Protein AF-A0A813BUL6-F1 (afdb_monomer_lite)

Sequence (142 aa):
RSVLRPHGNQSLEFVQQGNLLSSRVALLVTLAQYLGLRWVIEQPDGSFLPDMPRFQDLWRKFEVWNGSFWMGHFNGPTPKRHRLWSNDKCLIEAVQERAGAMSRERMSQFKERLAVHYVDKNGVKRHTGKPQGLKNSQPLAP

pLDDT: mean 91.79, std 9.03, range [46.28, 98.56]

Secondary structure (DSSP, 8-state):
-BTTBTT--TTSHHHHHHHHHHHHHHHHHHHHHHTT---EEEEETT--GGGSHHHHHHHHHS--EEEEEEGGGGT-SS--EEEEEES-HHHHHHHHHHHS---HHHHHT-----EEEEE-TTS-EEEEE-HHHHHHTSPPP-

Organism: NCBI:txid1628268

Foldseek 3Di:
DDLVCLLPPPVDPVSVVVLVVLLVVLVVQVVCVVVVHKDKDKDFPPDSSCSRVSNVVVVVVAPKDKAKFFCVLVVDLARTIMMMIINDPVVRVVRCVSGRDDDPVRRVVRPDDQKDWDQDPVRDIDIDGPVVSVVVSCDPDD

Structure (mmCIF, N/CA/C/O backbone):
data_AF-A0A813BUL6-F1
#
_entry.id   AF-A0A813BUL6-F1
#
loop_
_atom_site.group_PDB
_atom_site.id
_atom_site.type_symbol
_atom_site.label_atom_id
_atom_site.label_alt_id
_atom_site.label_comp_id
_atom_site.label_asym_id
_atom_site.label_entity_id
_atom_site.label_seq_id
_atom_site.pdbx_PDB_ins_code
_atom_site.Cartn_x
_atom_site.Cartn_y
_atom_site.Cartn_z
_atom_site.occupancy
_atom_site.B_iso_or_equiv
_atom_site.auth_seq_id
_atom_site.auth_comp_id
_atom_site.auth_asym_id
_atom_site.auth_atom_id
_atom_site.pdbx_PDB_model_num
ATOM 1 N N . ARG A 1 1 ? -3.192 -8.231 -13.697 1.00 88.56 1 ARG A N 1
ATOM 2 C CA . ARG A 1 1 ? -4.515 -7.976 -13.075 1.00 88.56 1 ARG A CA 1
ATOM 3 C C . ARG A 1 1 ? -5.148 -6.795 -13.801 1.00 88.56 1 ARG A C 1
ATOM 5 O O . ARG A 1 1 ? -4.411 -6.067 -14.457 1.00 88.56 1 ARG A O 1
ATOM 12 N N . SER A 1 2 ? -6.467 -6.641 -13.745 1.00 88.38 2 SER A N 1
ATOM 13 C CA . SER A 1 2 ? -7.177 -5.465 -14.269 1.00 88.38 2 SER A CA 1
ATOM 14 C C . SER A 1 2 ? -8.389 -5.168 -13.391 1.00 88.38 2 SER A C 1
ATOM 16 O O . SER A 1 2 ? -8.787 -6.027 -12.610 1.00 88.38 2 SER A O 1
ATOM 18 N N . VAL A 1 3 ? -8.993 -3.989 -13.545 1.00 85.12 3 VAL A N 1
ATOM 19 C CA . VAL A 1 3 ? -10.214 -3.610 -12.811 1.00 85.12 3 VAL A CA 1
ATOM 20 C C . VAL A 1 3 ? -11.335 -4.639 -13.022 1.00 85.12 3 VAL A C 1
ATOM 22 O O . VAL A 1 3 ? -11.984 -5.055 -12.073 1.00 85.12 3 VAL A O 1
ATOM 25 N N . LEU A 1 4 ? -11.503 -5.135 -14.254 1.00 90.75 4 LEU A N 1
ATOM 26 C CA . LEU A 1 4 ? -12.509 -6.156 -14.589 1.00 90.75 4 LEU A CA 1
ATOM 27 C C . LEU A 1 4 ? -12.123 -7.576 -14.139 1.00 90.75 4 LEU A C 1
ATOM 29 O O . LEU A 1 4 ? -12.966 -8.467 -14.093 1.00 90.75 4 LEU A O 1
ATOM 33 N N . ARG A 1 5 ? -10.836 -7.822 -13.867 1.00 92.19 5 ARG A N 1
ATOM 34 C CA . ARG A 1 5 ? -10.298 -9.124 -13.441 1.00 92.19 5 ARG A CA 1
ATOM 35 C C . ARG A 1 5 ? -9.309 -8.913 -12.290 1.00 92.19 5 ARG A C 1
ATOM 37 O O . ARG A 1 5 ? -8.093 -9.086 -12.487 1.00 92.19 5 ARG A O 1
ATOM 44 N N . PRO A 1 6 ? -9.798 -8.539 -11.092 1.00 92.75 6 PRO A N 1
ATOM 45 C CA . PRO A 1 6 ? -8.938 -8.167 -9.969 1.00 92.75 6 PRO A CA 1
ATOM 46 C C . PRO A 1 6 ? -8.082 -9.347 -9.493 1.00 92.75 6 PRO A C 1
ATOM 48 O O . PRO A 1 6 ? -6.901 -9.185 -9.191 1.00 92.75 6 PRO A O 1
ATOM 51 N N . HIS A 1 7 ? -8.611 -10.571 -9.571 1.00 94.62 7 HIS A N 1
ATOM 52 C CA . HIS A 1 7 ? -7.872 -11.794 -9.246 1.00 94.62 7 HIS A CA 1
ATOM 53 C C . HIS A 1 7 ? -6.772 -12.159 -10.255 1.00 94.62 7 HIS A C 1
ATOM 55 O O . HIS A 1 7 ? -5.927 -12.996 -9.943 1.00 94.62 7 HIS A O 1
ATOM 61 N N . GLY A 1 8 ? -6.720 -11.517 -11.429 1.00 94.25 8 GLY A N 1
ATOM 62 C CA . GLY A 1 8 ? -5.740 -11.818 -12.473 1.00 94.25 8 GLY A CA 1
ATOM 63 C C . GLY A 1 8 ? -5.929 -13.200 -13.103 1.00 94.25 8 GLY A C 1
ATOM 64 O O . GLY A 1 8 ? -7.008 -13.780 -13.038 1.00 94.25 8 GLY A O 1
ATOM 65 N N . ASN A 1 9 ? -4.879 -13.713 -13.750 1.00 95.75 9 ASN A N 1
ATOM 66 C CA . ASN A 1 9 ? -4.897 -15.066 -14.296 1.00 95.75 9 ASN A CA 1
ATOM 67 C C . ASN A 1 9 ? -4.605 -16.081 -13.182 1.00 95.75 9 ASN A C 1
ATOM 69 O O . ASN A 1 9 ? -3.448 -16.276 -12.812 1.00 95.75 9 ASN A O 1
ATOM 73 N N . GLN A 1 10 ? -5.650 -16.722 -12.662 1.00 96.56 10 GLN A N 1
ATOM 74 C CA . GLN A 1 10 ? -5.524 -17.712 -11.593 1.00 96.56 10 GLN A CA 1
ATOM 75 C C . GLN A 1 10 ? -4.927 -19.044 -12.057 1.00 96.56 10 GLN A C 1
ATOM 77 O O . GLN A 1 10 ? -4.648 -19.874 -11.206 1.00 96.56 10 GLN A O 1
ATOM 82 N N . SER A 1 11 ? -4.666 -19.261 -13.351 1.00 97.19 11 SER A N 1
ATOM 83 C CA . SER A 1 11 ? -3.913 -20.445 -13.795 1.00 97.19 11 SER A CA 1
ATOM 84 C C . SER A 1 11 ? -2.440 -20.410 -13.363 1.00 97.19 11 SER A C 1
ATOM 86 O O . SER A 1 11 ? -1.736 -21.404 -13.494 1.00 97.19 11 SER A O 1
ATOM 88 N N . LEU A 1 12 ? -1.953 -19.256 -12.895 1.00 95.25 12 LEU A N 1
ATOM 89 C CA . LEU A 1 12 ? -0.578 -19.049 -12.457 1.00 95.25 12 LEU A CA 1
ATOM 90 C C . LEU A 1 12 ? -0.505 -19.159 -10.931 1.00 95.25 12 LEU A C 1
ATOM 92 O O . LEU A 1 12 ? -1.135 -18.374 -10.220 1.00 95.25 12 LEU A O 1
ATOM 96 N N . GLU A 1 13 ? 0.296 -20.091 -10.419 1.00 96.00 13 GLU A N 1
ATOM 97 C CA . GLU A 1 13 ? 0.390 -20.383 -8.981 1.00 96.00 13 GLU A CA 1
ATOM 98 C C . GLU A 1 13 ? 0.738 -19.143 -8.141 1.00 96.00 13 GLU A C 1
ATOM 100 O O . GLU A 1 13 ? 0.073 -18.845 -7.150 1.00 96.00 13 GLU A O 1
ATOM 105 N N . PHE A 1 14 ? 1.708 -18.337 -8.579 1.00 92.81 14 PHE A N 1
ATOM 106 C CA . PHE A 1 14 ? 2.091 -17.111 -7.870 1.00 92.81 14 PHE A CA 1
ATOM 107 C C . PHE A 1 14 ? 0.944 -16.087 -7.771 1.00 92.81 14 PHE A C 1
ATOM 109 O O . PHE A 1 14 ? 0.884 -15.301 -6.822 1.00 92.81 14 PHE A O 1
ATOM 116 N N . VAL A 1 15 ? 0.003 -16.094 -8.724 1.00 94.25 15 VAL A N 1
ATOM 117 C CA . VAL A 1 15 ? -1.200 -15.250 -8.664 1.00 94.25 15 VAL A CA 1
ATOM 118 C C . VAL A 1 15 ? -2.162 -15.784 -7.607 1.00 94.25 15 VAL A C 1
ATOM 120 O O . VAL A 1 15 ? -2.705 -14.993 -6.834 1.00 94.25 15 VAL A O 1
ATOM 123 N N . GLN A 1 16 ? -2.342 -17.107 -7.533 1.00 96.12 16 GLN A N 1
ATOM 124 C CA . GLN A 1 16 ? -3.162 -17.745 -6.500 1.00 96.12 16 GLN A CA 1
ATOM 125 C C . GLN A 1 16 ? -2.611 -17.451 -5.099 1.00 96.12 16 GLN A C 1
ATOM 127 O O . GLN A 1 16 ? -3.360 -16.979 -4.242 1.00 96.12 16 GLN A O 1
ATOM 132 N N . GLN A 1 17 ? -1.300 -17.618 -4.896 1.00 96.44 17 GLN A N 1
ATOM 133 C CA . GLN A 1 17 ? -0.629 -17.314 -3.627 1.00 96.44 17 GLN A CA 1
ATOM 134 C C . GLN A 1 17 ? -0.790 -15.841 -3.237 1.00 96.44 17 GLN A C 1
ATOM 136 O O . GLN A 1 17 ? -1.160 -15.528 -2.106 1.00 96.44 17 GLN A O 1
ATOM 141 N N . GLY A 1 18 ? -0.613 -14.917 -4.188 1.00 94.00 18 GLY A N 1
ATOM 142 C CA . GLY A 1 18 ? -0.842 -13.493 -3.943 1.00 94.00 18 GLY A CA 1
ATOM 143 C C . GLY A 1 18 ? -2.293 -13.166 -3.565 1.00 94.00 18 GLY A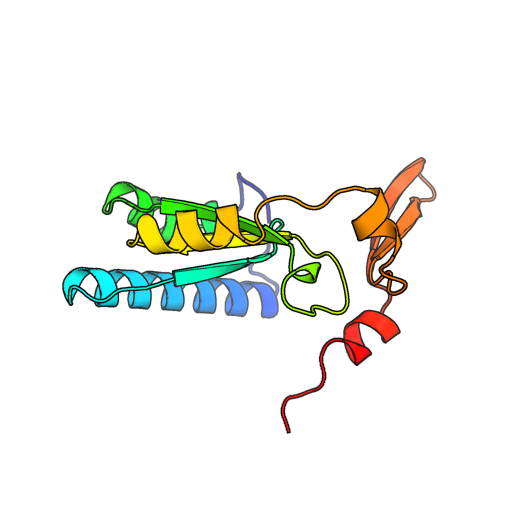 C 1
ATOM 144 O O . GLY A 1 18 ? -2.532 -12.318 -2.705 1.00 94.00 18 GLY A O 1
ATOM 145 N N . ASN A 1 19 ? -3.274 -13.839 -4.173 1.00 96.00 19 ASN A N 1
ATOM 146 C CA . ASN A 1 19 ? -4.692 -13.658 -3.842 1.00 96.00 19 ASN A CA 1
ATOM 147 C C . ASN A 1 19 ? -5.031 -14.225 -2.450 1.00 96.00 19 ASN A C 1
ATOM 149 O O . ASN A 1 19 ? -5.799 -13.610 -1.703 1.00 96.00 19 ASN A O 1
ATOM 153 N N . LEU A 1 20 ? -4.439 -15.366 -2.085 1.00 96.94 20 LEU A N 1
ATOM 154 C CA . LEU A 1 20 ? -4.579 -15.962 -0.758 1.00 96.94 20 LEU A CA 1
ATOM 155 C C . LEU A 1 20 ? -3.973 -15.056 0.320 1.00 96.94 20 LEU A C 1
ATOM 157 O O . LEU A 1 20 ? -4.634 -14.770 1.318 1.00 96.94 20 LEU A O 1
ATOM 161 N N . LEU A 1 21 ? -2.758 -14.544 0.096 1.00 96.56 21 LEU A N 1
ATOM 162 C CA . LEU A 1 21 ? -2.109 -13.593 0.999 1.00 96.56 21 LEU A CA 1
ATOM 163 C C . LEU A 1 21 ? -2.961 -12.332 1.185 1.00 96.56 21 LEU A C 1
ATOM 165 O O . LEU A 1 21 ? -3.229 -11.939 2.316 1.00 96.56 21 LEU A O 1
ATOM 169 N N . SER A 1 22 ? -3.463 -11.748 0.093 1.00 96.06 22 SER A N 1
ATOM 170 C CA . SER A 1 22 ? -4.375 -10.598 0.153 1.00 96.06 22 SER A CA 1
ATOM 171 C C . SER A 1 22 ? -5.628 -10.892 0.985 1.00 96.06 22 SER A C 1
ATOM 173 O O . SER A 1 22 ? -6.062 -10.032 1.747 1.00 96.06 22 SER A O 1
ATOM 175 N N . SER A 1 23 ? -6.197 -12.095 0.872 1.00 97.00 23 SER A N 1
ATOM 176 C CA . SER A 1 23 ? -7.378 -12.488 1.652 1.00 97.00 23 SER A CA 1
ATOM 177 C C . SER A 1 23 ? -7.060 -12.634 3.143 1.00 97.00 23 SER A C 1
ATOM 179 O O . SER A 1 23 ? -7.845 -12.194 3.981 1.00 97.00 23 SER A O 1
ATOM 181 N N . ARG A 1 24 ? -5.890 -13.192 3.484 1.00 98.19 24 ARG A N 1
ATOM 182 C CA . ARG A 1 24 ? -5.410 -13.288 4.874 1.00 98.19 24 ARG A CA 1
ATOM 183 C C . ARG A 1 24 ? -5.196 -11.909 5.492 1.00 98.19 24 ARG A C 1
ATOM 185 O O . ARG A 1 24 ? -5.630 -11.687 6.615 1.00 98.19 24 ARG A O 1
ATOM 192 N N . VAL A 1 25 ? -4.595 -10.975 4.753 1.00 97.81 25 VAL A N 1
ATOM 193 C CA . VAL A 1 25 ? -4.411 -9.594 5.228 1.00 97.81 25 VAL A CA 1
ATOM 194 C C . VAL A 1 25 ? -5.763 -8.922 5.483 1.00 97.81 25 VAL A C 1
ATOM 196 O O . VAL A 1 25 ? -5.945 -8.341 6.546 1.00 97.81 25 VAL A O 1
ATOM 199 N N . ALA A 1 26 ? -6.740 -9.052 4.578 1.00 97.75 26 ALA A N 1
ATOM 200 C CA . ALA A 1 26 ? -8.081 -8.499 4.797 1.00 97.75 26 ALA A CA 1
ATOM 201 C C . ALA A 1 26 ? -8.759 -9.072 6.059 1.00 97.75 26 ALA A C 1
ATOM 203 O O . ALA A 1 26 ? -9.394 -8.332 6.814 1.00 97.75 26 ALA A O 1
ATOM 204 N N . LEU A 1 27 ? -8.587 -10.373 6.323 1.00 98.12 27 LEU A N 1
ATOM 205 C CA . LEU A 1 27 ? -9.097 -11.013 7.537 1.00 98.12 27 LEU A CA 1
ATOM 206 C C . LEU A 1 27 ? -8.398 -10.489 8.801 1.00 98.12 27 LEU A C 1
ATOM 208 O O . LEU A 1 27 ? -9.077 -10.163 9.769 1.00 98.12 27 LEU A O 1
ATOM 212 N N . LEU A 1 28 ? -7.067 -10.362 8.783 1.00 98.44 28 LEU A N 1
ATOM 213 C CA . LEU A 1 28 ? -6.295 -9.821 9.908 1.00 98.44 28 LEU A CA 1
ATOM 214 C C . LEU A 1 28 ? -6.682 -8.377 10.229 1.00 98.44 28 LEU A C 1
ATOM 216 O O . LEU A 1 28 ? -6.837 -8.034 11.393 1.00 98.44 28 LEU A O 1
ATOM 220 N N . VAL A 1 29 ? -6.886 -7.549 9.205 1.00 98.38 29 VAL A N 1
ATOM 221 C CA . VAL A 1 29 ? -7.323 -6.156 9.369 1.00 98.38 29 VAL A CA 1
ATOM 222 C C . VAL A 1 29 ? -8.728 -6.101 9.959 1.00 98.38 29 VAL A C 1
ATOM 224 O O . VAL A 1 29 ? -8.980 -5.333 10.880 1.00 98.38 29 VAL A O 1
ATOM 227 N N . THR A 1 30 ? -9.628 -6.962 9.481 1.00 98.12 30 THR A N 1
ATOM 228 C CA . THR A 1 30 ? -10.983 -7.083 10.035 1.00 98.12 30 THR A CA 1
ATOM 229 C C . THR A 1 30 ? -10.938 -7.480 11.512 1.00 98.12 30 THR A C 1
ATOM 231 O O . THR A 1 30 ? -11.606 -6.862 12.335 1.00 98.12 30 THR A O 1
ATOM 234 N N . LEU A 1 31 ? -10.116 -8.471 11.868 1.00 98.50 31 LEU A N 1
ATOM 235 C CA . LEU A 1 31 ? -9.930 -8.895 13.254 1.00 98.50 31 LEU A CA 1
ATOM 236 C C . LEU A 1 31 ? -9.341 -7.770 14.116 1.00 98.50 31 LEU A C 1
ATOM 238 O O . LEU A 1 31 ? -9.880 -7.478 15.178 1.00 98.50 31 LEU A O 1
ATOM 242 N N . ALA A 1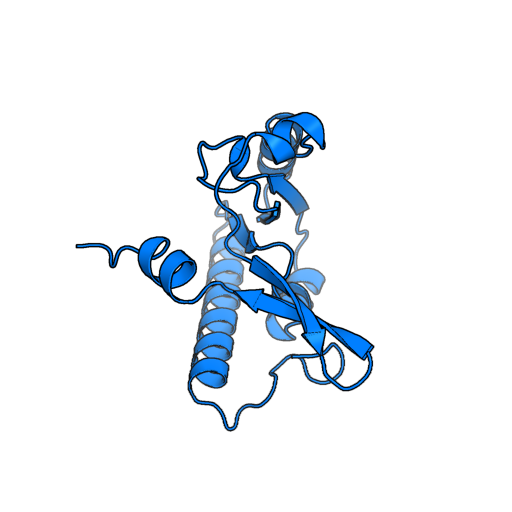 32 ? -8.281 -7.106 13.647 1.00 98.50 32 ALA A N 1
ATOM 243 C CA . ALA A 1 32 ? -7.665 -5.975 14.337 1.00 98.50 32 ALA A CA 1
ATOM 244 C C . ALA A 1 32 ? -8.681 -4.854 14.596 1.00 98.50 32 ALA A C 1
ATOM 246 O O . ALA A 1 32 ? -8.729 -4.316 15.698 1.00 98.50 32 ALA A O 1
ATOM 247 N N . GLN A 1 33 ? -9.539 -4.563 13.616 1.00 97.94 33 GLN A N 1
ATOM 248 C CA . GLN A 1 33 ? -10.601 -3.574 13.749 1.00 97.94 33 GLN A CA 1
ATOM 249 C C . GLN A 1 33 ? -11.611 -3.950 14.842 1.00 97.94 33 GLN A C 1
ATOM 251 O O . GLN A 1 33 ? -11.934 -3.111 15.680 1.00 97.94 33 GLN A O 1
ATOM 256 N N . TYR A 1 34 ? -12.081 -5.201 14.877 1.00 98.19 34 TYR A N 1
ATOM 257 C CA . TYR A 1 34 ? -13.013 -5.665 15.916 1.00 98.19 34 TYR A CA 1
ATOM 258 C C . TYR A 1 34 ? -12.387 -5.723 17.312 1.00 98.19 34 TYR A C 1
ATOM 260 O O . TYR A 1 34 ? -13.095 -5.572 18.303 1.00 98.19 34 TYR A O 1
ATOM 268 N N . LEU A 1 35 ? -11.071 -5.910 17.394 1.00 98.44 35 LEU A N 1
ATOM 269 C CA . LEU A 1 35 ? -10.320 -5.881 18.649 1.00 98.44 35 LEU A CA 1
ATOM 270 C C . LEU A 1 35 ? -9.908 -4.460 19.077 1.00 98.44 35 LEU A C 1
ATOM 272 O O . LEU A 1 35 ? -9.215 -4.314 20.080 1.00 98.44 35 LEU A O 1
ATOM 276 N N . GLY A 1 36 ? -10.291 -3.417 18.331 1.00 97.81 36 GLY A N 1
ATOM 277 C CA . GLY A 1 36 ? -9.913 -2.033 18.636 1.00 97.81 36 GLY A CA 1
ATOM 278 C C . GLY A 1 36 ? -8.411 -1.756 18.498 1.00 97.81 36 GLY A C 1
ATOM 279 O O . GLY A 1 36 ? -7.889 -0.834 19.120 1.00 97.81 36 GLY A O 1
ATOM 280 N N . LEU A 1 37 ? -7.696 -2.559 17.707 1.00 98.56 37 LEU A N 1
ATOM 281 C CA . LEU A 1 37 ? -6.263 -2.401 17.481 1.00 98.56 37 LEU A CA 1
ATOM 282 C C . LEU A 1 37 ? -5.987 -1.375 16.380 1.00 98.56 37 LEU A C 1
ATOM 284 O O . LEU A 1 37 ? -6.696 -1.290 15.374 1.00 98.56 37 LEU A O 1
ATOM 288 N N . ARG A 1 38 ? -4.880 -0.647 16.534 1.00 98.38 38 ARG A N 1
ATOM 289 C CA . ARG A 1 38 ? -4.291 0.157 15.461 1.00 98.38 38 ARG A CA 1
ATOM 290 C C . ARG A 1 38 ? -3.636 -0.769 14.437 1.00 98.38 38 ARG A C 1
ATOM 292 O O . ARG A 1 38 ? -2.824 -1.616 14.805 1.00 98.38 38 ARG A O 1
ATOM 299 N N . TRP A 1 39 ? -3.931 -0.572 13.157 1.00 98.19 39 TRP A N 1
ATOM 300 C CA . TRP A 1 39 ? -3.304 -1.324 12.068 1.00 98.19 39 TRP A CA 1
ATOM 301 C C . TRP A 1 39 ? -2.863 -0.399 10.938 1.00 98.19 39 TRP A C 1
ATOM 303 O O . TRP A 1 39 ? -3.424 0.673 10.734 1.00 98.19 39 TRP A O 1
ATOM 313 N N . VAL A 1 40 ? -1.857 -0.826 10.179 1.00 98.25 40 VAL A N 1
ATOM 314 C CA . VAL A 1 40 ? -1.426 -0.154 8.952 1.00 98.25 40 VAL A CA 1
ATOM 315 C C . VAL A 1 40 ? -1.092 -1.202 7.899 1.00 98.25 40 VAL A C 1
ATOM 317 O O . VAL A 1 40 ? -0.430 -2.198 8.184 1.00 98.25 40 VAL A O 1
ATOM 320 N N . ILE A 1 41 ? -1.568 -0.985 6.678 1.00 98.00 41 ILE A N 1
ATOM 321 C CA . ILE A 1 41 ? -1.198 -1.770 5.505 1.00 98.00 41 ILE A CA 1
ATOM 322 C C . ILE A 1 41 ? -0.352 -0.880 4.613 1.00 98.00 41 ILE A C 1
ATOM 324 O O . ILE A 1 41 ? -0.786 0.204 4.236 1.00 98.00 41 ILE A O 1
ATOM 328 N N . GLU A 1 42 ? 0.824 -1.365 4.238 1.00 96.88 42 GLU A N 1
ATOM 329 C CA . GLU A 1 42 ? 1.727 -0.703 3.306 1.00 96.88 42 GLU A CA 1
ATOM 330 C C . GLU A 1 42 ? 1.836 -1.527 2.022 1.00 96.88 42 GLU A C 1
ATOM 332 O O . GLU A 1 42 ? 1.965 -2.754 2.065 1.00 96.88 42 GLU A O 1
ATOM 337 N N . GLN A 1 43 ? 1.729 -0.862 0.871 1.00 95.31 43 GLN A N 1
ATOM 338 C CA . GLN A 1 43 ? 2.042 -1.452 -0.427 1.00 95.31 43 GLN A CA 1
ATOM 339 C C . GLN A 1 43 ? 2.736 -0.445 -1.349 1.00 95.31 43 GLN A C 1
ATOM 341 O O . GLN A 1 43 ? 2.457 0.749 -1.281 1.00 95.31 43 GLN A O 1
ATOM 346 N N . PRO A 1 44 ? 3.518 -0.905 -2.338 1.00 93.25 44 PRO A N 1
ATOM 347 C CA . PRO A 1 44 ? 3.887 -0.088 -3.493 1.00 93.25 44 PRO A CA 1
ATOM 348 C C . PRO A 1 44 ? 2.673 0.560 -4.185 1.00 93.25 44 PRO A C 1
ATOM 350 O O . PRO A 1 44 ? 1.637 -0.086 -4.330 1.00 93.25 44 PRO A O 1
ATOM 353 N N . ASP A 1 45 ? 2.823 1.783 -4.709 1.00 90.62 45 ASP A N 1
ATOM 354 C CA . ASP A 1 45 ? 1.733 2.558 -5.348 1.00 90.62 45 ASP A CA 1
ATOM 355 C C . ASP A 1 45 ? 1.060 1.821 -6.524 1.00 90.62 45 ASP A C 1
ATOM 357 O O . ASP A 1 45 ? -0.140 1.945 -6.743 1.00 90.62 45 ASP A O 1
ATOM 361 N N . GLY A 1 46 ? 1.814 0.977 -7.237 1.00 86.94 46 GLY A N 1
ATOM 362 C CA . GLY A 1 46 ? 1.307 0.142 -8.334 1.00 86.94 46 GLY A CA 1
ATOM 363 C C . GLY A 1 46 ? 0.601 -1.153 -7.908 1.00 86.94 46 GLY A C 1
ATOM 364 O O . GLY A 1 46 ? 0.338 -2.006 -8.758 1.00 86.94 46 GLY A O 1
ATOM 365 N N . SER A 1 47 ? 0.357 -1.364 -6.613 1.00 89.31 47 SER A N 1
ATOM 366 C CA . SER A 1 47 ? -0.342 -2.554 -6.124 1.00 89.31 47 SER A CA 1
ATOM 367 C C . SER A 1 47 ? -1.831 -2.520 -6.478 1.00 89.31 47 SER A C 1
ATOM 369 O O . SER A 1 47 ? -2.492 -1.494 -6.361 1.00 89.31 47 SER A O 1
ATOM 371 N N . PHE A 1 48 ? -2.375 -3.684 -6.840 1.00 91.12 48 PHE A N 1
ATOM 372 C CA . PHE A 1 48 ? -3.808 -3.897 -7.098 1.00 91.12 48 PHE A CA 1
ATOM 373 C C . PHE A 1 48 ? -4.624 -4.129 -5.817 1.00 91.12 48 PHE A C 1
ATOM 375 O O . PHE A 1 48 ? -5.796 -4.483 -5.897 1.00 91.12 48 PHE A O 1
ATOM 382 N N . LEU A 1 49 ? -4.008 -3.981 -4.637 1.00 92.12 49 LEU A N 1
ATOM 383 C CA . LEU A 1 49 ? -4.641 -4.240 -3.342 1.00 92.12 49 LEU A CA 1
ATOM 384 C C . LEU A 1 49 ? -6.021 -3.570 -3.189 1.00 92.12 49 LEU A C 1
ATOM 386 O O . LEU A 1 49 ? -6.952 -4.275 -2.799 1.00 92.12 49 LEU A O 1
ATOM 390 N N . PRO A 1 50 ? -6.198 -2.274 -3.530 1.00 92.75 50 PRO A N 1
ATOM 391 C CA . PRO A 1 50 ? -7.484 -1.602 -3.356 1.00 92.75 50 PRO A CA 1
ATOM 392 C C . PRO A 1 50 ? -8.586 -2.205 -4.221 1.00 92.75 50 PRO A C 1
ATOM 394 O O . PRO A 1 50 ? -9.732 -2.227 -3.802 1.00 92.75 50 PRO A O 1
ATOM 397 N N . ASP A 1 51 ? -8.254 -2.726 -5.400 1.00 94.12 51 ASP A N 1
ATOM 398 C CA . ASP A 1 51 ? -9.230 -3.258 -6.356 1.00 94.12 51 ASP A CA 1
ATOM 399 C C . ASP A 1 51 ? -9.657 -4.699 -6.034 1.00 94.12 51 ASP A C 1
ATOM 401 O O . ASP A 1 51 ? -10.523 -5.271 -6.698 1.00 94.12 51 ASP A O 1
ATOM 405 N N . MET A 1 52 ? -9.049 -5.327 -5.025 1.00 95.12 52 MET A N 1
ATOM 406 C CA . MET A 1 52 ? -9.402 -6.684 -4.619 1.00 95.12 52 MET A CA 1
ATOM 407 C C . MET A 1 52 ? -10.778 -6.696 -3.930 1.00 95.12 52 MET A C 1
ATOM 409 O O . MET A 1 52 ? -10.994 -5.917 -3.000 1.00 95.12 52 MET A O 1
ATOM 413 N N . PRO A 1 53 ? -11.690 -7.630 -4.273 1.00 95.69 53 PRO A N 1
ATOM 414 C CA . PRO A 1 53 ? -13.050 -7.638 -3.723 1.00 95.69 53 PRO A CA 1
ATOM 415 C C . PRO A 1 53 ? -13.122 -7.659 -2.190 1.00 95.69 53 PRO A C 1
ATOM 417 O O . PRO A 1 53 ? -13.895 -6.918 -1.599 1.00 95.69 53 PRO A O 1
ATOM 420 N N . ARG A 1 54 ? -12.261 -8.445 -1.528 1.00 96.38 54 ARG A N 1
ATOM 421 C CA . ARG A 1 54 ? -12.214 -8.536 -0.053 1.00 96.38 54 ARG A CA 1
ATOM 422 C C . ARG A 1 54 ? -11.858 -7.219 0.618 1.00 96.38 54 ARG A C 1
ATOM 424 O O . ARG A 1 54 ? -12.277 -6.948 1.736 1.00 96.38 54 ARG A O 1
ATOM 431 N N . PHE A 1 55 ? -11.058 -6.431 -0.072 1.00 96.56 55 PHE A N 1
ATOM 432 C CA . PHE A 1 55 ? -10.641 -5.131 0.379 1.00 96.56 55 PHE A CA 1
ATOM 433 C C . PHE A 1 55 ? -11.747 -4.107 0.083 1.00 96.56 55 PHE A C 1
ATOM 435 O O . PHE A 1 55 ? -12.238 -3.480 1.005 1.00 96.56 55 PHE A O 1
ATOM 442 N N . GLN A 1 56 ? -12.337 -4.087 -1.109 1.00 95.81 56 GLN A N 1
ATOM 443 C CA . GLN A 1 56 ? -13.562 -3.305 -1.357 1.00 95.81 56 GLN A CA 1
ATOM 444 C C . GLN A 1 56 ? -14.673 -3.552 -0.310 1.00 95.81 56 GLN A C 1
ATOM 446 O O . GLN A 1 56 ? -15.285 -2.601 0.177 1.00 95.81 56 GLN A O 1
ATOM 451 N N . ASP A 1 57 ? -14.885 -4.805 0.107 1.00 96.31 57 ASP A N 1
ATOM 452 C CA . ASP A 1 57 ? -15.824 -5.149 1.183 1.00 96.31 57 ASP A CA 1
ATOM 453 C C . ASP A 1 57 ? 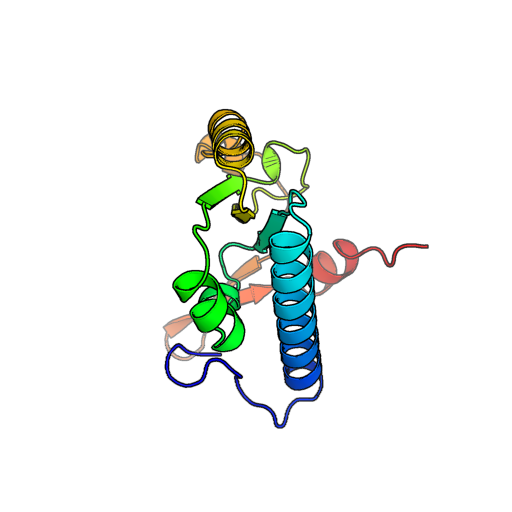-15.434 -4.528 2.535 1.00 96.31 57 ASP A C 1
ATOM 455 O O . ASP A 1 57 ? -16.299 -4.081 3.285 1.00 96.31 57 ASP A O 1
ATOM 459 N N . LEU A 1 58 ? -14.140 -4.495 2.856 1.00 96.25 58 LEU A N 1
ATOM 460 C CA . LEU A 1 58 ? -13.620 -3.911 4.091 1.00 96.25 58 LEU A CA 1
ATOM 461 C C . LEU A 1 58 ? -13.772 -2.382 4.088 1.00 96.25 58 LEU A C 1
ATOM 463 O O . LEU A 1 58 ? -14.183 -1.820 5.099 1.00 96.25 58 LEU A O 1
ATOM 467 N N . TRP A 1 59 ? -13.543 -1.714 2.951 1.00 95.62 59 TRP A N 1
ATOM 468 C CA . TRP A 1 59 ? -13.613 -0.250 2.848 1.00 95.62 59 TRP A CA 1
ATOM 469 C C . TRP A 1 59 ? -15.061 0.233 2.970 1.00 95.62 59 TRP A C 1
ATOM 471 O O . TRP A 1 59 ? -15.309 1.350 3.405 1.00 95.62 59 TRP A O 1
ATOM 481 N N . ARG A 1 60 ? -16.030 -0.610 2.591 1.00 97.12 60 ARG A N 1
ATOM 482 C CA . ARG A 1 60 ? -17.461 -0.341 2.794 1.00 97.12 60 ARG A CA 1
ATOM 483 C C . ARG A 1 60 ? -17.896 -0.486 4.250 1.00 97.12 60 ARG A C 1
ATOM 485 O O . ARG A 1 60 ? -18.919 0.075 4.623 1.00 97.12 60 ARG A O 1
ATOM 492 N N . LYS A 1 61 ? -17.178 -1.285 5.043 1.00 97.38 61 LYS A N 1
ATOM 493 C CA . LYS A 1 61 ? -17.546 -1.615 6.428 1.00 97.38 61 LYS A CA 1
ATOM 494 C C . LYS A 1 61 ? -16.914 -0.688 7.455 1.00 97.38 61 LYS A C 1
ATOM 496 O O . LYS A 1 61 ? -17.509 -0.472 8.505 1.00 97.38 61 LYS A O 1
ATOM 501 N N . PHE A 1 62 ? -15.715 -0.189 7.179 1.00 97.38 62 PHE A N 1
ATOM 502 C CA . PHE A 1 62 ? -14.931 0.573 8.140 1.00 97.38 62 PHE A CA 1
ATOM 503 C C . PHE A 1 62 ? -14.436 1.876 7.530 1.00 97.38 62 PHE A C 1
ATOM 505 O O . PHE A 1 62 ? -14.109 1.933 6.345 1.00 97.38 62 PHE A O 1
ATOM 512 N N . GLU A 1 63 ? -14.329 2.906 8.363 1.00 97.62 63 GLU A N 1
ATOM 513 C CA . GLU A 1 63 ? -13.605 4.114 7.994 1.00 97.62 63 GLU A CA 1
ATOM 514 C C . GLU A 1 63 ? -12.107 3.795 7.908 1.00 97.62 63 GLU A C 1
ATOM 516 O O . GLU A 1 63 ? -11.499 3.301 8.860 1.00 97.62 63 GLU A O 1
ATOM 521 N N . VAL A 1 64 ? -11.523 4.039 6.735 1.00 97.94 64 VAL A N 1
ATOM 522 C CA . VAL A 1 64 ? -10.116 3.757 6.446 1.00 97.94 64 VAL A CA 1
ATOM 523 C C . VAL A 1 64 ? -9.474 4.996 5.841 1.00 97.94 64 VAL A C 1
ATOM 525 O O . VAL A 1 64 ? -9.857 5.460 4.765 1.00 97.94 64 VAL A O 1
ATOM 528 N N . TRP A 1 65 ? -8.438 5.492 6.505 1.00 98.31 65 TRP A N 1
ATOM 529 C CA . TRP A 1 65 ? -7.608 6.588 6.029 1.00 98.31 65 TRP A CA 1
ATOM 530 C C . TRP A 1 65 ? -6.515 6.045 5.123 1.00 98.31 65 TRP A C 1
ATOM 532 O O . TRP A 1 65 ? -6.003 4.943 5.331 1.00 98.31 65 TRP A O 1
ATOM 542 N N . ASN A 1 66 ? -6.155 6.809 4.096 1.00 97.50 66 ASN A N 1
ATOM 543 C CA . ASN A 1 66 ? -5.087 6.425 3.188 1.00 97.50 66 ASN A CA 1
ATOM 544 C C . ASN A 1 66 ? -4.172 7.599 2.876 1.00 97.50 66 ASN A C 1
ATOM 546 O O . ASN A 1 66 ? -4.606 8.746 2.818 1.00 97.50 66 ASN A O 1
ATOM 550 N N . GLY A 1 67 ? -2.905 7.280 2.653 1.00 97.31 67 GLY A N 1
ATOM 551 C CA . GLY A 1 67 ? -1.878 8.245 2.302 1.00 97.31 67 GLY A CA 1
ATOM 552 C C . GLY A 1 67 ? -0.833 7.611 1.405 1.00 97.31 67 GLY A C 1
ATOM 553 O O . GLY A 1 67 ? -0.877 6.419 1.095 1.00 97.31 67 GLY A O 1
ATOM 554 N N . SER A 1 68 ? 0.128 8.413 0.974 1.00 97.44 68 SER A N 1
ATOM 555 C CA . SER A 1 68 ? 1.281 7.918 0.230 1.00 97.44 68 SER A CA 1
ATOM 556 C C . SER A 1 68 ? 2.549 8.540 0.761 1.00 97.44 68 SER A C 1
ATOM 558 O O . SER A 1 68 ? 2.507 9.675 1.225 1.00 97.44 68 SER A O 1
ATOM 560 N N . PHE A 1 69 ? 3.665 7.844 0.611 1.00 97.38 69 PHE A N 1
ATOM 561 C CA . PHE A 1 69 ? 4.979 8.373 0.934 1.00 97.38 69 PHE A CA 1
ATOM 562 C C . PHE A 1 69 ? 6.038 7.853 -0.035 1.00 97.38 69 PHE A C 1
ATOM 564 O O . PHE A 1 69 ? 5.832 6.867 -0.748 1.00 97.38 69 PHE A O 1
ATOM 571 N N . TRP A 1 70 ? 7.183 8.525 -0.068 1.00 96.12 70 TRP A N 1
ATOM 572 C CA . TRP A 1 70 ? 8.340 8.104 -0.850 1.00 96.12 70 TRP A CA 1
ATOM 573 C C . TRP A 1 70 ? 9.366 7.416 0.048 1.00 96.12 70 TRP A C 1
ATOM 575 O O . TRP A 1 70 ? 9.901 8.032 0.970 1.00 96.12 70 TRP A O 1
ATOM 585 N N . MET A 1 71 ? 9.707 6.163 -0.266 1.00 93.12 71 MET A N 1
ATOM 586 C CA . MET A 1 71 ? 10.694 5.368 0.484 1.00 93.12 71 MET A CA 1
ATOM 587 C C . MET A 1 71 ? 12.071 6.030 0.575 1.00 93.12 71 MET A C 1
ATOM 589 O O . MET A 1 71 ? 12.806 5.786 1.527 1.00 93.12 71 MET A O 1
ATOM 593 N N . GLY A 1 72 ? 12.420 6.905 -0.372 1.00 92.12 72 GLY A N 1
ATOM 594 C CA . GLY A 1 72 ? 13.682 7.645 -0.332 1.00 92.12 72 GLY A CA 1
ATOM 595 C C . GLY A 1 72 ? 13.805 8.628 0.846 1.00 92.12 72 GLY A C 1
ATOM 596 O O . GLY A 1 72 ? 14.910 9.065 1.149 1.00 92.12 72 GLY A O 1
ATOM 597 N N . HIS A 1 73 ? 12.711 8.969 1.540 1.00 93.25 73 HIS A N 1
ATOM 598 C CA . HIS A 1 73 ? 12.771 9.693 2.824 1.00 93.25 73 HIS A CA 1
ATOM 599 C C . HIS A 1 73 ? 13.092 8.788 4.020 1.00 93.25 73 HIS A C 1
ATOM 601 O O . HIS A 1 73 ? 13.464 9.280 5.080 1.00 93.25 73 HIS A O 1
ATOM 607 N N . PHE A 1 74 ? 12.975 7.472 3.845 1.00 91.62 74 PHE A N 1
ATOM 608 C CA . PHE A 1 74 ? 13.232 6.446 4.855 1.00 91.62 74 PHE A CA 1
ATOM 609 C C . PHE A 1 74 ? 14.461 5.599 4.496 1.00 91.62 74 PHE A C 1
ATOM 611 O O . PHE A 1 74 ? 14.485 4.397 4.738 1.00 91.62 74 PHE A O 1
ATOM 618 N N . ASN A 1 75 ? 15.475 6.223 3.886 1.00 88.25 75 ASN A N 1
ATOM 619 C CA . ASN A 1 75 ? 16.728 5.581 3.465 1.00 88.25 75 ASN A CA 1
ATOM 620 C C . ASN A 1 75 ? 16.550 4.399 2.492 1.00 88.25 75 ASN A C 1
ATOM 622 O O . ASN A 1 75 ? 17.444 3.566 2.356 1.00 88.25 75 ASN A O 1
ATOM 626 N N . GLY A 1 76 ? 15.413 4.319 1.790 1.00 85.50 76 GLY A N 1
ATOM 627 C CA . GLY A 1 76 ? 15.227 3.340 0.725 1.00 85.50 76 GLY A CA 1
ATOM 628 C C . GLY A 1 76 ? 16.213 3.586 -0.428 1.00 85.50 76 GLY A C 1
ATOM 629 O O . GLY A 1 76 ? 16.450 4.742 -0.779 1.00 85.50 76 GLY A O 1
ATOM 630 N N . PRO A 1 77 ? 16.752 2.535 -1.074 1.00 85.81 77 PRO A N 1
ATOM 631 C CA . PRO A 1 77 ? 17.764 2.672 -2.132 1.00 85.81 77 PRO A CA 1
ATOM 632 C C . PRO A 1 77 ? 17.214 3.301 -3.421 1.00 85.81 77 PRO A C 1
ATOM 634 O O . PRO A 1 77 ? 17.963 3.744 -4.290 1.00 85.81 77 PRO A O 1
ATOM 637 N N . THR A 1 78 ? 15.886 3.361 -3.548 1.00 87.06 78 THR A N 1
ATOM 638 C CA . THR A 1 78 ? 15.183 3.977 -4.671 1.00 87.06 78 THR A CA 1
ATOM 639 C C . THR A 1 78 ? 14.046 4.863 -4.160 1.00 87.06 78 THR A C 1
ATOM 641 O O . THR A 1 78 ? 13.467 4.580 -3.103 1.00 87.06 78 THR A O 1
ATOM 644 N N . PRO A 1 79 ? 13.655 5.912 -4.908 1.00 91.50 79 PRO A N 1
ATOM 645 C 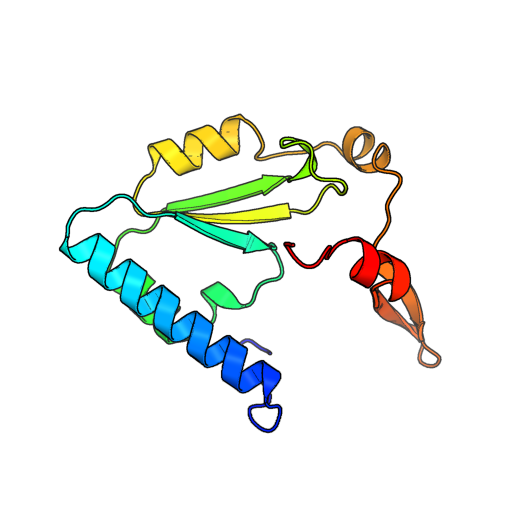CA . PRO A 1 79 ? 12.535 6.759 -4.550 1.00 91.50 79 PRO A CA 1
ATOM 646 C C . PRO A 1 79 ? 11.257 6.052 -4.998 1.00 91.50 79 PRO A C 1
ATOM 648 O O . PRO A 1 79 ? 10.601 6.449 -5.954 1.00 91.50 79 PRO A O 1
ATOM 651 N N . LYS A 1 80 ? 10.926 4.932 -4.360 1.00 90.62 80 LYS A N 1
ATOM 652 C CA . LYS A 1 80 ? 9.706 4.193 -4.667 1.00 90.62 80 LYS A CA 1
ATOM 653 C C . LYS A 1 80 ? 8.550 4.796 -3.882 1.00 90.62 80 LYS A C 1
ATOM 655 O O . LYS A 1 80 ? 8.656 4.978 -2.669 1.00 90.62 80 LYS A O 1
ATOM 660 N N . ARG A 1 81 ? 7.448 5.098 -4.567 1.00 94.75 81 ARG A N 1
ATOM 661 C CA . ARG A 1 81 ? 6.220 5.556 -3.916 1.00 94.75 81 ARG A CA 1
ATOM 662 C C . ARG A 1 81 ? 5.436 4.371 -3.366 1.00 94.75 81 ARG A C 1
ATOM 664 O O . ARG A 1 81 ? 5.256 3.359 -4.049 1.00 94.75 81 ARG A O 1
ATOM 671 N N . HIS A 1 82 ? 5.005 4.506 -2.125 1.00 96.31 82 HIS A N 1
ATOM 672 C CA . HIS A 1 82 ? 4.223 3.529 -1.387 1.00 96.31 82 HIS A CA 1
ATOM 673 C C . HIS A 1 82 ? 2.914 4.181 -0.936 1.00 96.31 82 HIS A C 1
ATOM 675 O O . HIS A 1 82 ? 2.845 5.397 -0.745 1.00 96.31 82 HIS A O 1
ATOM 681 N N . ARG A 1 83 ? 1.869 3.370 -0.802 1.00 97.38 83 ARG A N 1
ATOM 682 C CA . ARG A 1 83 ? 0.553 3.724 -0.281 1.00 97.38 83 ARG A CA 1
ATOM 683 C C . ARG A 1 83 ? 0.345 3.050 1.062 1.00 97.38 83 ARG A C 1
ATOM 685 O O . ARG A 1 83 ? 0.790 1.922 1.275 1.00 97.38 83 ARG A O 1
ATOM 692 N N . LEU A 1 84 ? -0.353 3.760 1.932 1.00 97.75 84 LEU A N 1
ATOM 693 C CA . LEU A 1 84 ? -0.734 3.319 3.259 1.00 97.75 84 LEU A CA 1
ATOM 694 C C . LEU A 1 84 ? -2.252 3.306 3.384 1.00 97.75 84 LEU A C 1
ATOM 696 O O . LEU A 1 84 ? -2.912 4.196 2.849 1.00 97.75 84 LEU A O 1
ATOM 700 N N . TRP A 1 85 ? -2.770 2.344 4.139 1.00 98.25 85 TRP A N 1
ATOM 701 C CA . TRP A 1 85 ? -4.143 2.318 4.641 1.00 98.25 85 TRP A CA 1
ATOM 702 C C . TRP A 1 85 ? -4.112 2.046 6.140 1.00 98.25 85 TRP A C 1
ATOM 704 O O . TRP A 1 85 ? -3.351 1.186 6.578 1.00 98.25 85 TRP A O 1
ATOM 714 N N . SER A 1 86 ? -4.910 2.762 6.923 1.00 98.56 86 SER A N 1
ATOM 715 C CA . SER A 1 86 ? -4.967 2.600 8.377 1.00 98.56 86 SER A CA 1
ATOM 716 C C . SER A 1 86 ? -6.324 3.033 8.924 1.00 98.56 86 SER A C 1
ATOM 718 O O . SER A 1 86 ? -7.003 3.865 8.323 1.00 98.56 86 SER A O 1
ATOM 720 N N . ASN A 1 87 ? -6.695 2.511 10.090 1.00 98.44 87 ASN A N 1
ATOM 721 C CA . ASN A 1 87 ? -7.774 3.068 10.905 1.00 98.44 87 ASN A CA 1
ATOM 722 C C . ASN A 1 87 ? -7.331 4.271 11.761 1.00 98.44 87 ASN A C 1
ATOM 724 O O . ASN A 1 87 ? -8.143 4.818 12.499 1.00 98.44 87 ASN A O 1
ATOM 728 N N . ASP A 1 88 ? -6.069 4.702 11.668 1.00 98.50 88 ASP A N 1
ATOM 729 C CA . ASP A 1 88 ? -5.526 5.845 12.400 1.00 98.50 88 ASP A CA 1
ATOM 730 C C . ASP A 1 88 ? -5.176 6.994 11.444 1.00 98.50 88 ASP A C 1
ATOM 732 O O . ASP A 1 88 ? -4.193 6.945 10.699 1.00 98.50 88 ASP A O 1
ATOM 736 N N . LYS A 1 89 ? -5.994 8.050 11.478 1.00 98.50 89 LYS A N 1
ATOM 737 C CA . LYS A 1 89 ? -5.803 9.251 10.660 1.00 98.50 89 LYS A CA 1
ATOM 738 C C . LYS A 1 89 ? -4.510 9.989 11.001 1.00 98.50 89 LYS A C 1
ATOM 740 O O . LYS A 1 89 ? -3.759 10.336 10.093 1.00 98.50 89 LYS A O 1
ATOM 745 N N . CYS A 1 90 ? -4.233 10.187 12.289 1.00 98.50 90 CYS A N 1
ATOM 746 C CA . CYS A 1 90 ? -3.064 10.928 12.757 1.00 98.50 90 CYS A CA 1
ATOM 747 C C . CYS A 1 90 ? -1.766 10.255 12.300 1.00 98.50 90 CYS A C 1
ATOM 749 O O . CYS A 1 90 ? -0.819 10.929 11.903 1.00 98.50 90 CYS A O 1
ATOM 751 N N . LEU A 1 91 ? -1.731 8.918 12.305 1.00 97.88 91 LEU A N 1
ATOM 752 C CA . LEU A 1 91 ? -0.605 8.154 11.772 1.00 97.88 91 LEU A CA 1
ATOM 753 C C . LEU A 1 91 ? -0.397 8.423 10.275 1.00 97.88 91 LEU A C 1
ATOM 755 O O . LEU A 1 91 ? 0.733 8.653 9.845 1.00 97.88 91 LEU A O 1
ATOM 759 N N . ILE A 1 92 ? -1.471 8.388 9.481 1.00 98.50 92 ILE A N 1
ATOM 760 C CA . ILE A 1 92 ? -1.402 8.646 8.037 1.00 98.50 92 ILE A CA 1
ATOM 761 C C . ILE A 1 92 ? -0.908 10.069 7.765 1.00 98.50 92 ILE A C 1
ATOM 763 O O . ILE A 1 92 ? 0.021 10.247 6.973 1.00 98.50 92 ILE A O 1
ATOM 767 N N . GLU A 1 93 ? -1.470 11.061 8.453 1.00 98.38 93 GLU A N 1
ATOM 768 C CA . GLU A 1 93 ? -1.095 12.470 8.308 1.00 98.38 93 GLU A CA 1
ATOM 769 C C . GLU A 1 93 ? 0.366 12.707 8.697 1.00 98.38 93 GLU A C 1
ATOM 771 O O . GLU A 1 93 ? 1.106 13.300 7.915 1.00 98.38 93 GLU A O 1
ATOM 776 N N . ALA A 1 94 ? 0.827 12.147 9.820 1.00 98.25 94 ALA A N 1
ATOM 777 C CA . ALA A 1 94 ? 2.219 12.263 10.255 1.00 98.25 94 ALA A CA 1
ATOM 778 C C . ALA A 1 94 ? 3.207 11.667 9.235 1.00 98.25 94 ALA A C 1
ATOM 780 O O . ALA A 1 94 ? 4.285 12.217 8.987 1.00 98.25 94 ALA A O 1
ATOM 781 N N . VAL A 1 95 ? 2.854 10.544 8.598 1.00 97.75 95 VAL A N 1
ATOM 782 C CA . VAL A 1 95 ? 3.693 9.961 7.540 1.00 97.75 95 VAL A CA 1
ATOM 783 C C . VAL A 1 95 ? 3.681 10.830 6.278 1.00 97.75 95 VAL A C 1
ATOM 785 O O . VAL A 1 95 ? 4.728 11.010 5.648 1.00 97.75 95 VAL A O 1
ATOM 788 N N . GLN A 1 96 ? 2.526 11.381 5.900 1.00 97.88 96 GLN A N 1
ATOM 789 C CA . GLN A 1 96 ? 2.417 12.264 4.738 1.00 97.88 96 GLN A CA 1
ATOM 790 C C . GLN A 1 96 ? 3.153 13.588 4.940 1.00 97.88 96 GLN A C 1
ATOM 792 O O . GLN A 1 96 ? 3.826 14.040 4.015 1.00 97.88 96 GLN A O 1
ATOM 797 N N . GLU A 1 97 ? 3.087 14.176 6.130 1.00 97.75 97 GLU A N 1
ATOM 798 C CA . GLU A 1 97 ? 3.843 15.377 6.483 1.00 97.75 97 GLU A CA 1
ATOM 799 C C . GLU A 1 97 ? 5.348 15.128 6.342 1.00 97.75 97 GLU A C 1
ATOM 801 O O . GLU A 1 97 ? 6.066 15.903 5.710 1.00 97.75 97 GLU A O 1
ATOM 806 N N . ARG A 1 98 ? 5.826 13.984 6.844 1.00 96.81 98 ARG A N 1
ATOM 807 C CA . ARG A 1 98 ? 7.246 13.629 6.789 1.00 96.81 98 ARG A CA 1
ATOM 808 C C . ARG A 1 98 ? 7.741 13.277 5.385 1.00 96.81 98 ARG A C 1
ATOM 810 O O . ARG A 1 98 ? 8.890 13.565 5.055 1.00 96.81 98 ARG A O 1
ATOM 817 N N . ALA A 1 99 ? 6.939 12.568 4.590 1.00 97.06 99 ALA A N 1
ATOM 818 C CA . ALA A 1 99 ? 7.441 11.869 3.404 1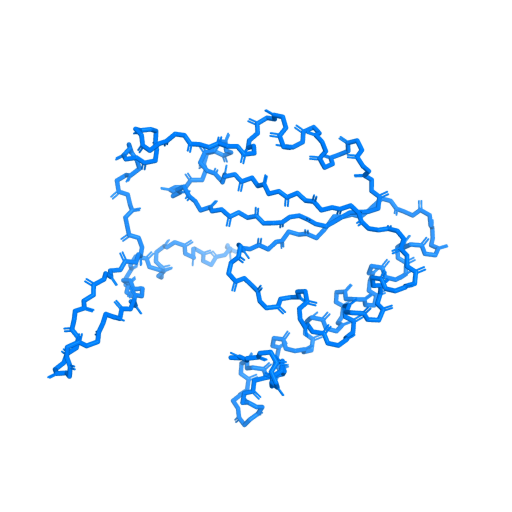.00 97.06 99 ALA A CA 1
ATOM 819 C C . ALA A 1 99 ? 6.465 11.806 2.215 1.00 97.06 99 ALA A C 1
ATOM 821 O O . ALA A 1 99 ? 6.716 11.070 1.255 1.00 97.06 99 ALA A O 1
ATOM 822 N N . GLY A 1 100 ? 5.367 12.565 2.243 1.00 96.19 100 GLY A N 1
ATOM 823 C CA . GLY A 1 100 ? 4.288 12.496 1.254 1.00 96.19 100 GLY A CA 1
ATOM 824 C C . GLY A 1 100 ? 4.658 12.980 -0.147 1.00 96.19 100 GLY A C 1
ATOM 825 O O . GLY A 1 100 ? 4.103 12.500 -1.138 1.00 96.19 100 GLY A O 1
ATOM 826 N N . ALA A 1 101 ? 5.645 13.869 -0.248 1.00 95.25 101 ALA A N 1
ATOM 827 C CA . ALA A 1 101 ? 6.130 14.421 -1.507 1.00 95.25 101 ALA A CA 1
ATOM 828 C C . ALA A 1 101 ? 7.653 14.295 -1.631 1.00 95.25 101 ALA A C 1
ATOM 830 O O . ALA A 1 101 ? 8.387 14.330 -0.644 1.00 95.25 101 ALA A O 1
ATOM 831 N N . MET A 1 102 ? 8.141 14.171 -2.863 1.00 95.44 102 MET A N 1
ATOM 832 C CA . MET A 1 102 ? 9.565 14.194 -3.186 1.00 95.44 102 MET A CA 1
ATOM 833 C C . MET A 1 102 ? 9.762 14.955 -4.494 1.00 95.44 102 MET A C 1
ATOM 835 O O . MET A 1 102 ? 9.064 14.688 -5.473 1.00 95.44 102 MET A O 1
ATOM 839 N N . SER A 1 103 ? 10.690 15.914 -4.507 1.00 94.31 103 SER A N 1
ATOM 840 C CA . SER A 1 103 ? 10.979 16.704 -5.706 1.00 94.31 103 SER A CA 1
ATOM 841 C C . SER A 1 103 ? 11.693 15.861 -6.767 1.00 94.31 103 SER A C 1
ATOM 843 O O . SER A 1 103 ? 12.323 14.844 -6.455 1.00 94.31 103 SER A O 1
ATOM 845 N N . ARG A 1 104 ? 11.612 16.274 -8.037 1.00 90.62 104 ARG A N 1
ATOM 846 C CA . ARG A 1 104 ? 12.279 15.564 -9.144 1.00 90.62 104 ARG A CA 1
ATOM 847 C C . ARG A 1 104 ? 13.795 15.595 -9.004 1.00 90.62 104 ARG A C 1
ATOM 849 O O . ARG A 1 104 ? 14.449 14.597 -9.293 1.00 90.62 104 ARG A O 1
ATOM 856 N N . GLU A 1 105 ? 14.330 16.701 -8.507 1.00 93.00 105 GLU A N 1
ATOM 857 C CA . GLU A 1 105 ? 15.751 16.898 -8.230 1.00 93.00 105 GLU A CA 1
ATOM 858 C C . GLU A 1 105 ? 16.211 15.871 -7.195 1.00 93.00 105 GLU A C 1
ATOM 860 O O . GLU A 1 105 ? 17.158 15.128 -7.445 1.00 93.00 105 GLU A O 1
ATOM 865 N N . ARG A 1 106 ? 15.476 15.725 -6.085 1.00 91.88 106 ARG A N 1
ATOM 866 C CA . ARG A 1 106 ? 15.786 14.720 -5.063 1.00 91.88 106 ARG A CA 1
ATOM 867 C C . ARG A 1 106 ? 15.627 13.295 -5.588 1.00 91.88 106 ARG A C 1
ATOM 869 O O . ARG A 1 106 ? 16.489 12.462 -5.339 1.00 91.88 106 ARG A O 1
ATOM 876 N N . MET A 1 107 ? 14.584 13.011 -6.371 1.00 91.31 107 MET A N 1
ATOM 877 C CA . MET A 1 107 ? 14.429 11.705 -7.030 1.00 91.31 107 MET A CA 1
ATOM 878 C C . MET A 1 107 ? 15.602 11.379 -7.968 1.00 91.31 107 MET A C 1
ATOM 880 O O . MET A 1 107 ? 16.003 10.221 -8.060 1.00 91.31 107 MET A O 1
ATOM 884 N N . SER A 1 108 ? 16.178 12.379 -8.642 1.00 89.12 108 SER A N 1
ATOM 885 C CA . SER A 1 108 ? 17.303 12.185 -9.566 1.00 89.12 108 SER A CA 1
ATOM 886 C C . SER A 1 108 ? 18.621 11.811 -8.877 1.00 89.12 108 SER A C 1
ATOM 888 O O . SER A 1 108 ? 19.495 11.233 -9.519 1.00 89.12 108 SER A O 1
ATOM 890 N N . GLN A 1 109 ? 18.747 12.075 -7.571 1.00 91.62 109 GLN A N 1
ATOM 891 C CA . GLN A 1 109 ? 19.936 11.729 -6.783 1.00 91.62 109 GLN A CA 1
ATOM 892 C C . GLN A 1 109 ? 20.062 10.217 -6.534 1.00 91.62 109 GLN A C 1
ATOM 894 O O . GLN A 1 109 ? 21.153 9.724 -6.245 1.00 91.62 109 GLN A O 1
ATOM 899 N N . PHE A 1 110 ? 18.970 9.459 -6.678 1.00 89.25 110 PHE A N 1
ATOM 900 C CA . PHE A 1 110 ? 18.984 8.008 -6.533 1.00 89.25 110 PHE A CA 1
ATOM 901 C C . PHE A 1 110 ? 19.563 7.355 -7.793 1.00 89.25 110 PHE A C 1
ATOM 903 O O . PHE A 1 110 ? 18.957 7.358 -8.867 1.00 89.25 110 PHE A O 1
ATOM 910 N N . LYS A 1 111 ? 20.762 6.782 -7.653 1.00 82.25 111 LYS A N 1
ATOM 911 C CA . LYS A 1 111 ? 21.527 6.186 -8.762 1.00 82.25 111 LYS A CA 1
ATOM 912 C C . LYS A 1 111 ? 20.941 4.857 -9.241 1.00 82.25 111 LYS A C 1
ATOM 914 O O . LYS A 1 111 ? 21.075 4.502 -10.414 1.00 82.25 111 LYS A O 1
ATOM 919 N N . GLU A 1 112 ? 20.282 4.118 -8.354 1.00 80.50 112 GLU A N 1
ATOM 920 C CA . GLU A 1 112 ? 19.711 2.821 -8.691 1.00 80.50 112 GLU A CA 1
ATOM 921 C C . GLU A 1 112 ? 18.394 2.965 -9.455 1.00 80.50 112 GLU A C 1
ATOM 923 O O . GLU A 1 112 ? 17.355 3.358 -8.929 1.00 80.50 112 GLU A O 1
ATOM 928 N N . ARG A 1 113 ? 18.427 2.578 -10.732 1.00 77.81 113 ARG A N 1
ATOM 929 C CA . ARG A 1 113 ? 17.222 2.376 -11.540 1.00 77.81 113 ARG A CA 1
ATOM 930 C C . ARG A 1 113 ? 16.971 0.887 -11.710 1.00 77.81 113 ARG A C 1
ATOM 932 O O . ARG A 1 113 ? 17.618 0.242 -12.538 1.00 77.81 113 ARG A O 1
ATOM 939 N N . LEU A 1 114 ? 16.018 0.367 -10.939 1.00 78.69 114 LEU A N 1
ATOM 940 C CA . LEU A 1 114 ? 15.584 -1.034 -10.995 1.00 78.69 114 LEU A CA 1
ATOM 941 C C . LEU A 1 114 ? 14.646 -1.331 -12.173 1.00 78.69 114 LEU A C 1
ATOM 943 O O . LEU A 1 114 ? 14.448 -2.496 -12.503 1.00 78.69 114 LEU A O 1
ATOM 947 N N . ALA A 1 115 ? 14.102 -0.302 -12.827 1.00 80.88 115 ALA A N 1
ATOM 948 C CA . ALA A 1 115 ? 13.266 -0.426 -14.016 1.00 80.88 115 ALA A CA 1
ATOM 949 C C . ALA A 1 115 ? 13.917 0.254 -15.229 1.00 80.88 115 ALA A C 1
ATOM 951 O O . ALA A 1 115 ? 14.583 1.284 -15.104 1.00 80.88 115 ALA A O 1
ATOM 952 N N . VAL A 1 116 ? 13.709 -0.333 -16.406 1.00 83.62 116 VAL A N 1
ATOM 953 C CA . VAL A 1 116 ? 14.133 0.191 -17.707 1.00 83.62 116 VAL A CA 1
ATOM 954 C C . VAL A 1 116 ? 12.902 0.372 -18.579 1.00 83.62 116 VAL A C 1
ATOM 956 O O . VAL A 1 116 ? 12.014 -0.484 -18.610 1.00 83.62 116 VAL A O 1
ATOM 959 N N . HIS A 1 117 ? 12.875 1.489 -19.295 1.00 87.31 117 HIS A N 1
ATOM 960 C CA . HIS A 1 117 ? 11.903 1.751 -20.343 1.00 87.31 117 HIS A CA 1
ATOM 961 C C . HIS A 1 117 ? 12.523 1.375 -21.683 1.00 87.31 117 HIS A C 1
ATOM 963 O O . HIS A 1 117 ? 13.649 1.778 -21.967 1.00 87.31 117 HIS A O 1
ATOM 969 N N . TYR A 1 118 ? 11.793 0.633 -22.503 1.00 88.88 118 TYR A N 1
ATOM 970 C CA . TYR A 1 118 ? 12.189 0.351 -23.878 1.00 88.88 118 TYR A CA 1
ATOM 971 C C . TYR A 1 118 ? 10.972 0.453 -24.790 1.00 88.88 118 TYR A C 1
ATOM 973 O O . TYR A 1 118 ? 9.835 0.327 -24.338 1.00 88.88 118 TYR A O 1
ATOM 981 N N . VAL A 1 119 ? 11.205 0.725 -26.067 1.00 94.00 119 VAL A N 1
ATOM 982 C CA . VAL A 1 119 ? 10.165 0.679 -27.095 1.00 94.00 119 VAL A CA 1
ATOM 983 C C . VAL A 1 119 ? 10.260 -0.695 -27.743 1.00 94.00 119 VAL A C 1
ATOM 985 O O . VAL A 1 119 ? 11.346 -1.101 -28.152 1.00 94.00 119 VAL A O 1
ATOM 988 N N . ASP A 1 120 ? 9.165 -1.452 -27.753 1.00 93.75 120 ASP A N 1
ATOM 989 C CA . ASP A 1 120 ? 9.151 -2.756 -28.413 1.00 93.75 120 ASP A CA 1
ATOM 990 C C . ASP A 1 120 ? 9.128 -2.610 -29.945 1.00 93.75 120 ASP A C 1
ATOM 992 O O . ASP A 1 120 ? 8.986 -1.516 -30.493 1.00 93.75 120 ASP A O 1
ATOM 996 N N . LYS A 1 121 ? 9.252 -3.733 -30.657 1.00 93.19 121 LYS A N 1
ATOM 997 C CA . LYS A 1 121 ? 9.221 -3.773 -32.129 1.00 93.19 121 LYS A CA 1
ATOM 998 C C . LYS A 1 121 ? 7.941 -3.199 -32.761 1.00 93.19 121 LYS A C 1
ATOM 1000 O O . LYS A 1 121 ? 7.936 -2.934 -33.954 1.00 93.19 121 LYS A O 1
ATOM 1005 N N . ASN A 1 122 ? 6.875 -3.015 -31.979 1.00 93.94 122 ASN A N 1
ATOM 1006 C CA . ASN A 1 122 ? 5.599 -2.457 -32.424 1.00 93.94 122 ASN A CA 1
ATOM 1007 C C . ASN A 1 122 ? 5.457 -0.966 -32.060 1.00 93.94 122 ASN A C 1
ATOM 1009 O O . ASN A 1 122 ? 4.362 -0.417 -32.152 1.00 93.94 122 ASN A O 1
ATOM 1013 N N . GLY A 1 123 ? 6.524 -0.312 -31.587 1.00 93.69 123 GLY A N 1
ATOM 1014 C CA . GLY A 1 123 ? 6.482 1.092 -31.175 1.00 93.69 123 GLY A CA 1
ATOM 1015 C C . GLY A 1 123 ? 5.850 1.324 -29.797 1.00 93.69 123 GLY A C 1
ATOM 1016 O O . GLY A 1 123 ? 5.656 2.472 -29.394 1.00 93.69 123 GLY A O 1
ATOM 1017 N N . VAL A 1 124 ? 5.536 0.268 -29.038 1.00 93.50 124 VAL A N 1
ATOM 1018 C CA . VAL A 1 124 ? 4.869 0.399 -27.738 1.00 93.50 124 VAL A CA 1
ATOM 1019 C C . VAL A 1 124 ? 5.911 0.581 -26.640 1.00 93.50 124 VAL A C 1
ATOM 1021 O O . VAL A 1 124 ? 6.829 -0.227 -26.490 1.00 93.50 124 VAL A O 1
ATOM 1024 N N . LYS A 1 125 ? 5.755 1.627 -25.821 1.00 90.12 125 LYS A N 1
ATOM 1025 C CA . LYS A 1 125 ? 6.571 1.815 -24.614 1.00 90.12 125 LYS A CA 1
ATOM 1026 C C . LYS A 1 125 ? 6.281 0.696 -23.613 1.00 90.12 125 LYS A C 1
ATOM 1028 O O . LYS A 1 125 ? 5.148 0.512 -23.170 1.00 90.12 125 LYS A O 1
ATOM 1033 N N . ARG A 1 126 ? 7.321 -0.041 -23.238 1.00 88.25 126 ARG A N 1
ATOM 1034 C CA . ARG A 1 126 ? 7.303 -1.122 -22.253 1.00 88.25 126 ARG A CA 1
ATOM 1035 C C . ARG A 1 126 ? 8.192 -0.778 -21.070 1.00 88.25 126 ARG A C 1
ATOM 1037 O O . ARG A 1 126 ? 9.111 0.035 -21.155 1.00 88.25 126 ARG A O 1
ATOM 1044 N N . HIS A 1 127 ? 7.904 -1.443 -19.962 1.00 85.81 127 HIS A N 1
ATOM 1045 C CA . HIS A 1 127 ? 8.645 -1.336 -18.718 1.00 85.81 127 HIS A CA 1
ATOM 1046 C C . HIS A 1 127 ? 9.081 -2.741 -18.325 1.00 85.81 127 HIS A C 1
ATOM 1048 O O . HIS A 1 127 ? 8.254 -3.650 -18.287 1.00 85.81 127 HIS A O 1
ATOM 1054 N N . THR A 1 128 ? 10.362 -2.923 -18.027 1.00 84.06 128 THR A N 1
ATOM 1055 C CA . THR A 1 128 ? 10.860 -4.167 -17.434 1.00 84.06 128 THR A CA 1
ATOM 1056 C C . THR A 1 128 ? 11.749 -3.856 -16.247 1.00 84.06 128 THR A C 1
ATOM 1058 O O . THR A 1 128 ? 12.437 -2.835 -16.223 1.00 84.06 128 THR A O 1
ATOM 1061 N N . GLY A 1 129 ? 11.746 -4.737 -15.254 1.00 82.44 129 GLY A N 1
ATOM 1062 C CA . GLY A 1 129 ? 12.762 -4.705 -14.214 1.00 82.44 129 GLY A CA 1
ATOM 1063 C C . GLY A 1 129 ? 14.1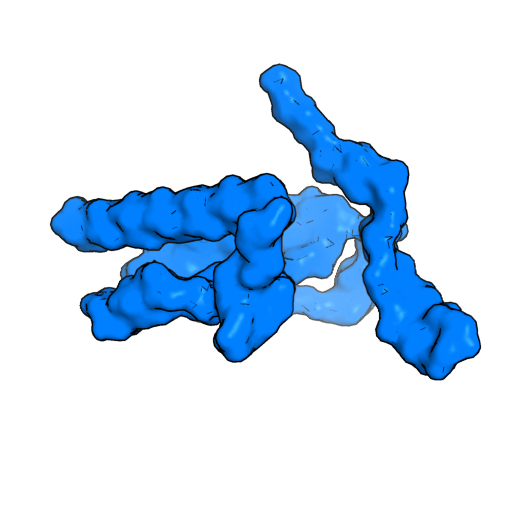23 -5.130 -14.765 1.00 82.44 129 GLY A C 1
ATOM 1064 O O . GLY A 1 129 ? 14.178 -5.949 -15.683 1.00 82.44 129 GLY A O 1
ATOM 1065 N N . LYS A 1 130 ? 15.218 -4.606 -14.206 1.00 83.81 130 LYS A N 1
ATOM 1066 C CA . LYS A 1 130 ? 16.570 -5.142 -14.426 1.00 83.81 130 LYS A CA 1
ATOM 1067 C C . LYS A 1 130 ? 16.706 -6.418 -13.593 1.00 83.81 130 LYS A C 1
ATOM 1069 O O . LYS A 1 130 ? 16.771 -6.284 -12.372 1.00 83.81 130 LYS A O 1
ATOM 1074 N N . PRO A 1 131 ? 16.768 -7.626 -14.185 1.00 80.81 131 PRO A N 1
ATOM 1075 C CA . PRO A 1 131 ? 16.686 -8.871 -13.419 1.00 80.81 131 PRO A CA 1
ATOM 1076 C C . PRO A 1 131 ? 17.737 -8.965 -12.308 1.00 80.81 131 PRO A C 1
ATOM 1078 O O . PRO A 1 131 ? 17.394 -9.254 -11.166 1.00 80.81 131 PRO A O 1
ATOM 1081 N N . GLN A 1 132 ? 18.994 -8.617 -12.611 1.00 79.88 132 GLN A N 1
ATOM 1082 C CA . GLN A 1 132 ? 20.075 -8.634 -11.623 1.00 79.88 132 GLN A CA 1
ATOM 1083 C C . GLN A 1 132 ? 19.878 -7.590 -10.517 1.00 79.88 132 GLN A C 1
ATOM 1085 O O . GLN A 1 132 ? 20.080 -7.892 -9.347 1.00 79.88 132 GLN A O 1
ATOM 1090 N N . GLY A 1 133 ? 19.436 -6.378 -10.871 1.00 80.25 133 GLY A N 1
ATOM 1091 C CA . GLY A 1 133 ? 19.144 -5.328 -9.891 1.00 80.25 133 GLY A CA 1
ATOM 1092 C C . GLY A 1 133 ? 17.984 -5.711 -8.973 1.00 80.25 133 GLY A C 1
ATOM 1093 O O . GLY A 1 133 ? 18.079 -5.542 -7.764 1.00 80.25 133 GLY A O 1
ATOM 1094 N N . LEU A 1 134 ? 16.916 -6.291 -9.531 1.00 76.88 134 LEU A N 1
ATOM 1095 C CA . LEU A 1 134 ? 15.779 -6.782 -8.752 1.00 76.88 134 LEU A CA 1
ATOM 1096 C C . LEU A 1 134 ? 16.182 -7.920 -7.813 1.00 76.88 134 LEU A C 1
ATOM 1098 O O . LEU A 1 134 ? 15.804 -7.893 -6.645 1.00 76.88 134 LEU A O 1
ATOM 1102 N N . LYS A 1 135 ? 16.981 -8.877 -8.295 1.00 78.94 135 LYS A N 1
ATOM 1103 C CA . LYS A 1 135 ? 17.477 -9.989 -7.479 1.00 78.94 135 LYS A CA 1
ATOM 1104 C C . LYS A 1 135 ? 18.367 -9.493 -6.336 1.00 78.94 135 LYS A C 1
ATOM 1106 O O . LYS A 1 135 ? 18.164 -9.892 -5.199 1.00 78.94 135 LYS A O 1
ATOM 1111 N N . ASN A 1 136 ? 19.287 -8.568 -6.616 1.00 78.81 136 ASN A N 1
ATOM 1112 C CA . ASN A 1 136 ? 20.160 -7.977 -5.599 1.00 78.81 136 ASN A CA 1
ATOM 1113 C C . ASN A 1 136 ? 19.386 -7.106 -4.591 1.00 78.81 136 ASN A C 1
ATOM 1115 O O . ASN A 1 136 ? 19.778 -7.019 -3.434 1.00 78.81 136 ASN A O 1
ATOM 1119 N N . SER A 1 137 ? 18.277 -6.485 -5.012 1.00 70.00 137 SER A N 1
ATOM 1120 C CA . SER A 1 137 ? 17.412 -5.686 -4.129 1.00 70.00 137 SER A CA 1
ATOM 1121 C C . SER A 1 137 ? 16.542 -6.519 -3.182 1.00 70.00 137 SER A C 1
ATOM 1123 O O . SER A 1 137 ? 15.887 -5.959 -2.306 1.00 70.00 137 SER A O 1
ATOM 1125 N N . GLN A 1 138 ? 16.514 -7.842 -3.363 1.00 72.06 138 GLN A N 1
ATOM 1126 C CA . GLN A 1 138 ? 15.795 -8.792 -2.520 1.00 72.06 138 GLN A CA 1
ATOM 1127 C C . GLN A 1 138 ? 16.806 -9.721 -1.839 1.00 72.06 138 GLN A C 1
ATOM 1129 O O . GLN A 1 138 ? 16.832 -10.912 -2.163 1.00 72.06 138 GLN A O 1
ATOM 1134 N N . PRO A 1 139 ? 17.676 -9.216 -0.937 1.00 62.22 139 PRO A N 1
ATOM 1135 C CA . PRO A 1 139 ? 18.461 -10.120 -0.116 1.00 62.22 139 PRO A CA 1
ATOM 1136 C C . PRO A 1 139 ? 17.464 -11.038 0.593 1.00 62.22 139 PRO A C 1
ATOM 1138 O O . PRO A 1 139 ? 16.544 -10.561 1.262 1.00 62.22 139 PRO A O 1
ATOM 1141 N N . LEU A 1 140 ? 17.591 -12.348 0.370 1.00 57.19 140 LEU A N 1
ATOM 1142 C CA . LEU A 1 140 ? 16.902 -13.319 1.207 1.00 57.19 140 LEU A CA 1
ATOM 1143 C C . LEU A 1 140 ? 17.295 -12.955 2.637 1.00 57.19 140 LEU A C 1
ATOM 1145 O O . LEU A 1 140 ? 18.489 -12.847 2.926 1.00 57.19 140 LEU A O 1
ATOM 1149 N N . ALA A 1 141 ? 16.302 -12.653 3.476 1.00 46.28 141 ALA A N 1
ATOM 1150 C CA . ALA A 1 141 ? 16.560 -12.503 4.897 1.00 46.28 141 ALA A CA 1
ATOM 1151 C C . ALA A 1 141 ? 17.323 -13.767 5.342 1.00 46.28 141 ALA A C 1
ATOM 1153 O O . ALA A 1 141 ? 16.907 -14.856 4.928 1.00 46.28 141 ALA A O 1
ATOM 1154 N N . PRO A 1 142 ? 18.465 -13.619 6.036 1.00 47.06 142 PRO A N 1
ATOM 1155 C CA . PRO A 1 142 ? 19.262 -14.759 6.473 1.00 47.06 142 PRO A CA 1
ATOM 1156 C C . PRO A 1 142 ? 18.443 -15.732 7.325 1.00 47.06 142 PRO A C 1
ATOM 1158 O O . PRO A 1 142 ? 17.504 -15.271 8.019 1.00 47.06 142 PRO A O 1
#

Radius of gyration: 17.46 Å; chains: 1; bounding box: 39×37×51 Å